Protein AF-A0A2V7PNI6-F1 (afdb_monomer)

Secondary structure (DSSP, 8-state):
-------PPPP---HHHHHHHHTT-HHHHHHHHHHHHHH-TT-HHHHHHHHHHHHTTT--HHHHHHHHHHHHHT---HHHHHHHHHHHHHHHHHTT-HHHHHHHHHHHHHHTTTSHHHHHHHHHHHHHHHH--

Foldseek 3Di:
DDPPPPVDPPDPCLVVLVVCVVVVVLVVSLVSLVVVCVVPVPPLVSLLVNLVSCVPPVVVLVVSLVSLVVSVVVVDDPVSVVSSLVSQLVSCVVVVVLVSNLVSLCVQLVVQPPDPRSVVSVVVNVVSVVVVD

Radius of gyration: 17.55 Å; Cα contacts (8 Å, |Δi|>4): 111; chains: 1; bounding box: 67×26×41 Å

Solvent-accessible surface area (backbone atoms only — not comparable to full-atom values): 7460 Å² total; per-residue (Å²): 137,85,83,80,75,76,83,66,76,75,73,87,71,58,58,68,37,52,50,26,46,77,69,67,38,50,70,60,19,49,53,51,43,51,53,50,38,70,77,36,76,82,48,56,68,57,49,50,51,49,21,50,46,24,46,51,90,67,57,39,47,70,63,15,52,51,43,43,52,53,50,58,71,65,73,54,57,73,70,52,51,52,53,41,48,52,52,49,34,53,50,21,57,79,68,68,38,58,73,57,23,48,52,46,24,51,52,42,18,62,76,36,58,96,38,73,66,12,53,48,30,45,50,52,45,52,54,53,56,64,75,77,106

Structure (mmCIF, N/CA/C/O backbone):
data_AF-A0A2V7PNI6-F1
#
_entry.id   AF-A0A2V7PNI6-F1
#
loop_
_atom_site.group_PDB
_atom_site.id
_atom_site.type_symbol
_atom_site.label_atom_id
_atom_site.label_alt_id
_atom_site.label_comp_id
_atom_site.label_asym_id
_atom_site.label_entity_id
_atom_site.label_seq_id
_atom_site.pdbx_PDB_ins_code
_atom_site.Cartn_x
_atom_site.Cartn_y
_atom_site.Cartn_z
_atom_site.occupancy
_atom_site.B_iso_or_equiv
_atom_site.auth_seq_id
_atom_site.auth_comp_id
_atom_site.auth_asym_id
_atom_site.auth_atom_id
_atom_site.pdbx_PDB_model_num
ATOM 1 N N . MET A 1 1 ? 46.160 4.082 1.466 1.00 39.16 1 MET A N 1
ATOM 2 C CA . MET A 1 1 ? 44.803 4.568 1.799 1.00 39.16 1 MET A CA 1
ATOM 3 C C . MET A 1 1 ? 43.808 3.585 1.208 1.00 39.16 1 MET A C 1
ATOM 5 O O . MET A 1 1 ? 43.929 3.270 0.033 1.00 39.16 1 MET A O 1
ATOM 9 N N . VAL A 1 2 ? 42.932 3.012 2.033 1.00 33.25 2 VAL A N 1
ATOM 10 C CA . VAL A 1 2 ? 42.020 1.920 1.656 1.00 33.25 2 VAL A CA 1
ATOM 11 C C . VAL A 1 2 ? 40.695 2.524 1.190 1.00 33.25 2 VAL A C 1
ATOM 13 O O . VAL A 1 2 ? 40.009 3.166 1.980 1.00 33.25 2 VAL A O 1
ATOM 16 N N . HIS A 1 3 ? 40.334 2.326 -0.079 1.00 39.03 3 HIS A N 1
ATOM 17 C CA . HIS A 1 3 ? 38.989 2.619 -0.571 1.00 39.03 3 HIS A CA 1
ATOM 18 C C . HIS A 1 3 ? 38.064 1.467 -0.174 1.00 39.03 3 HIS A C 1
ATOM 20 O O . HIS A 1 3 ? 38.007 0.440 -0.844 1.00 39.03 3 HIS A O 1
ATOM 26 N N . ALA A 1 4 ? 37.353 1.626 0.940 1.00 38.62 4 ALA A N 1
ATOM 27 C CA . ALA A 1 4 ? 36.196 0.798 1.245 1.00 38.62 4 ALA A CA 1
ATOM 28 C C . ALA A 1 4 ? 35.006 1.332 0.438 1.00 38.62 4 ALA A C 1
ATOM 30 O O . ALA A 1 4 ? 34.188 2.101 0.940 1.00 38.62 4 ALA A O 1
ATOM 31 N N . THR A 1 5 ? 34.926 0.961 -0.840 1.00 38.66 5 THR A N 1
ATOM 32 C CA . THR A 1 5 ? 33.690 1.117 -1.607 1.00 38.66 5 THR A CA 1
ATOM 33 C C . THR A 1 5 ? 32.710 0.105 -1.031 1.00 38.66 5 THR A C 1
ATOM 35 O O . THR A 1 5 ? 32.775 -1.084 -1.339 1.00 38.66 5 THR A O 1
ATOM 38 N N . GLY A 1 6 ? 31.867 0.564 -0.106 1.00 31.44 6 GLY A N 1
ATOM 39 C CA . GLY A 1 6 ? 30.752 -0.213 0.410 1.00 31.44 6 GLY A CA 1
ATOM 40 C C . GLY A 1 6 ? 29.883 -0.632 -0.765 1.00 31.44 6 GLY A C 1
ATOM 41 O O . GLY A 1 6 ? 29.126 0.175 -1.296 1.00 31.44 6 GLY A O 1
ATOM 42 N N . ASN A 1 7 ? 30.040 -1.883 -1.191 1.00 41.66 7 ASN A N 1
ATOM 43 C CA . ASN A 1 7 ? 29.249 -2.528 -2.228 1.00 41.66 7 ASN A CA 1
ATOM 44 C C . ASN A 1 7 ? 27.856 -2.842 -1.659 1.00 41.66 7 ASN A C 1
ATOM 46 O O . ASN A 1 7 ? 27.471 -3.998 -1.496 1.00 41.66 7 ASN A O 1
ATOM 50 N N . LEU A 1 8 ? 27.136 -1.793 -1.258 1.00 35.44 8 LEU A N 1
ATOM 51 C CA . LEU A 1 8 ? 25.698 -1.862 -1.089 1.00 35.44 8 LEU A CA 1
ATOM 52 C C . LEU A 1 8 ? 25.132 -1.919 -2.511 1.00 35.44 8 LEU A C 1
ATOM 54 O O . LEU A 1 8 ? 25.462 -1.035 -3.307 1.00 35.44 8 LEU A O 1
ATOM 58 N N . PRO A 1 9 ? 24.335 -2.942 -2.868 1.00 40.38 9 PRO A N 1
ATOM 59 C CA . PRO A 1 9 ? 23.650 -2.930 -4.150 1.00 40.38 9 PRO A CA 1
ATOM 60 C C . PRO A 1 9 ? 22.897 -1.598 -4.264 1.00 40.38 9 PRO A C 1
ATOM 62 O O . PRO A 1 9 ? 22.306 -1.169 -3.264 1.00 40.38 9 PRO A O 1
ATOM 65 N N . PRO A 1 10 ? 22.941 -0.913 -5.424 1.00 43.28 10 PRO A N 1
ATOM 66 C CA . PRO A 1 10 ? 22.148 0.291 -5.604 1.00 43.28 10 PRO A CA 1
ATOM 67 C C . PRO A 1 10 ? 20.711 -0.055 -5.219 1.00 43.28 10 PRO A C 1
ATOM 69 O O . PRO A 1 10 ? 20.175 -1.066 -5.685 1.00 43.28 10 PRO A O 1
ATOM 72 N N . ALA A 1 11 ? 20.116 0.740 -4.322 1.00 48.03 11 ALA A N 1
ATOM 73 C CA . ALA A 1 11 ? 18.682 0.657 -4.080 1.00 48.03 11 ALA A CA 1
ATOM 74 C C . ALA A 1 11 ? 18.010 0.664 -5.459 1.00 48.03 11 ALA A C 1
ATOM 76 O O . ALA A 1 11 ? 18.450 1.457 -6.297 1.00 48.03 11 ALA A O 1
ATOM 77 N N . PRO A 1 12 ? 17.063 -0.246 -5.747 1.00 55.34 12 PRO A N 1
ATOM 78 C CA . PRO A 1 12 ? 16.496 -0.363 -7.081 1.00 55.34 12 PRO A CA 1
ATOM 79 C C . PRO A 1 12 ? 15.952 1.003 -7.490 1.00 55.34 12 PRO A C 1
ATOM 81 O O . PRO A 1 12 ? 14.949 1.475 -6.966 1.00 55.34 12 PRO A O 1
ATOM 84 N N . SER A 1 13 ? 16.685 1.687 -8.364 1.00 63.44 13 SER A N 1
ATOM 85 C CA . SER A 1 13 ? 16.305 3.002 -8.834 1.00 63.44 13 SER A CA 1
ATOM 86 C C . SER A 1 13 ? 15.395 2.755 -10.021 1.00 63.44 13 SER A C 1
ATOM 88 O O . SER A 1 13 ? 15.864 2.388 -11.102 1.00 63.44 13 SER A O 1
ATOM 90 N N . TYR A 1 14 ? 14.090 2.925 -9.827 1.00 80.06 14 TYR A N 1
ATOM 91 C CA . TYR A 1 14 ? 13.084 2.835 -10.886 1.00 80.06 14 TYR A CA 1
ATOM 92 C C . TYR A 1 14 ? 13.143 4.072 -11.791 1.00 80.06 14 TYR A C 1
ATOM 94 O O . TYR A 1 14 ? 12.124 4.653 -12.142 1.00 80.06 14 TYR A O 1
ATOM 102 N N . SER A 1 15 ? 14.347 4.526 -12.149 1.00 84.31 15 SER A N 1
ATOM 103 C CA . SER A 1 15 ? 14.582 5.841 -12.744 1.00 84.31 15 SER A CA 1
ATOM 104 C C . SER A 1 15 ? 13.854 6.018 -14.072 1.00 84.31 15 SER A C 1
ATOM 106 O O . SER A 1 15 ? 13.427 7.126 -14.389 1.00 84.31 15 SER A O 1
ATOM 108 N N . LEU A 1 16 ? 13.672 4.938 -14.841 1.00 87.56 16 LEU A N 1
ATOM 109 C CA . LEU A 1 16 ? 12.843 4.964 -16.043 1.00 87.56 16 LEU A CA 1
ATOM 110 C C . LEU A 1 16 ? 11.373 5.195 -15.682 1.00 87.56 16 LEU A C 1
ATOM 112 O O . LEU A 1 16 ? 10.763 6.137 -16.184 1.00 87.56 16 LEU A O 1
ATOM 116 N N . GLN A 1 17 ? 10.816 4.364 -14.804 1.00 92.50 17 GLN A N 1
ATOM 117 C CA . GLN A 1 17 ? 9.418 4.435 -14.399 1.00 92.50 17 GLN A CA 1
ATOM 118 C C . GLN A 1 17 ? 9.098 5.775 -13.727 1.00 92.50 17 GLN A C 1
ATOM 120 O O . GLN A 1 17 ? 8.131 6.435 -14.094 1.00 92.50 17 GLN A O 1
ATOM 125 N N . GLU A 1 18 ? 9.941 6.227 -12.803 1.00 89.06 18 GLU A N 1
ATOM 126 C CA . GLU A 1 18 ? 9.846 7.529 -12.140 1.00 89.06 18 GLU A CA 1
ATOM 127 C C . GLU A 1 18 ? 9.930 8.681 -13.145 1.00 89.06 18 GLU A C 1
ATOM 129 O O . GLU A 1 18 ? 9.152 9.630 -13.059 1.00 89.06 18 GLU A O 1
ATOM 134 N N . SER A 1 19 ? 10.814 8.591 -14.147 1.00 93.19 19 SER A N 1
ATOM 135 C CA . SER A 1 19 ? 10.888 9.592 -15.217 1.00 93.19 19 SER A CA 1
ATOM 136 C C . SER A 1 19 ? 9.614 9.621 -16.063 1.00 93.19 19 SER A C 1
ATOM 138 O O . SER A 1 19 ? 9.140 10.702 -16.420 1.00 93.19 19 SER A O 1
ATOM 140 N N . LEU A 1 20 ? 9.028 8.459 -16.365 1.00 93.88 20 LEU A N 1
ATOM 141 C CA . LEU A 1 20 ? 7.753 8.363 -17.076 1.00 93.88 20 LEU A CA 1
ATOM 142 C C . LEU A 1 20 ? 6.617 8.988 -16.255 1.00 93.88 20 LEU A C 1
ATOM 144 O O . LEU A 1 20 ? 5.863 9.798 -16.798 1.00 93.88 20 LEU A O 1
ATOM 148 N N . VAL A 1 21 ? 6.551 8.708 -14.948 1.00 91.81 21 VAL A N 1
ATOM 149 C CA . VAL A 1 21 ? 5.585 9.333 -14.027 1.00 91.81 21 VAL A CA 1
ATOM 150 C C . VAL A 1 21 ? 5.759 10.851 -13.994 1.00 91.81 21 VAL A C 1
ATOM 152 O O . VAL A 1 21 ? 4.789 11.578 -14.195 1.00 91.81 21 VAL A O 1
ATOM 155 N N . ALA A 1 22 ? 6.989 11.343 -13.823 1.00 91.62 22 ALA A N 1
ATOM 156 C CA . ALA A 1 22 ? 7.282 12.776 -13.772 1.00 91.62 22 ALA A CA 1
ATOM 157 C C . ALA A 1 22 ? 6.922 13.513 -15.076 1.00 91.62 22 ALA A C 1
ATOM 159 O O . ALA A 1 22 ? 6.609 14.701 -15.053 1.00 91.62 22 ALA A O 1
ATOM 160 N N . ARG A 1 23 ? 6.936 12.812 -16.216 1.00 94.75 23 ARG A N 1
ATOM 161 C CA . ARG A 1 23 ? 6.527 13.338 -17.530 1.00 94.75 23 ARG A CA 1
ATOM 162 C C . ARG A 1 23 ? 5.030 1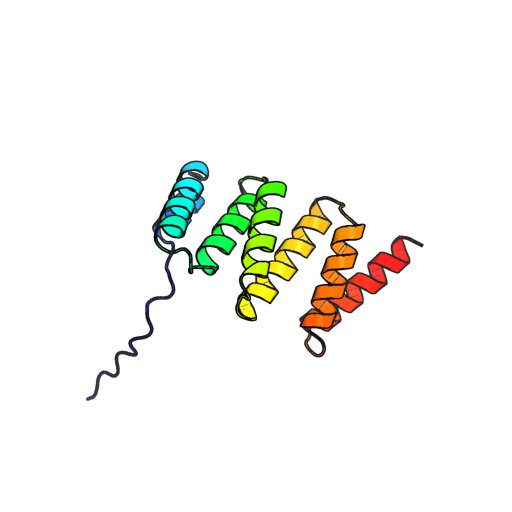3.170 -17.818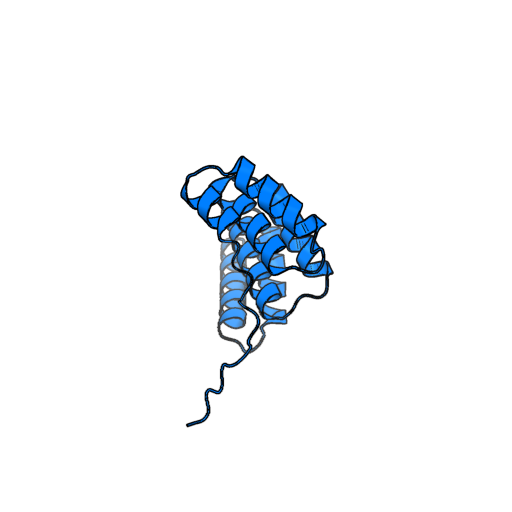 1.00 94.75 23 ARG A C 1
ATOM 164 O O . ARG A 1 23 ? 4.602 13.466 -18.929 1.00 94.75 23 ARG A O 1
ATOM 171 N N . GLY A 1 24 ? 4.245 12.655 -16.870 1.00 93.75 24 GLY A N 1
ATOM 172 C CA . GLY A 1 24 ? 2.816 12.379 -17.052 1.00 93.75 24 GLY A CA 1
ATOM 173 C C . GLY A 1 24 ? 2.516 11.194 -17.977 1.00 93.75 24 GLY A C 1
ATOM 174 O O . GLY A 1 24 ? 1.363 10.975 -18.343 1.00 93.75 24 GLY A O 1
ATOM 175 N N . ARG A 1 25 ? 3.524 10.395 -18.348 1.00 96.88 25 ARG A N 1
ATOM 176 C CA . ARG A 1 25 ? 3.390 9.212 -19.215 1.00 96.88 25 ARG A CA 1
ATOM 177 C C . ARG A 1 25 ? 2.972 8.002 -18.378 1.00 96.88 25 ARG A C 1
ATOM 179 O O . ARG A 1 25 ? 3.693 7.013 -18.279 1.00 96.88 25 ARG A O 1
ATOM 186 N N . LEU A 1 26 ? 1.817 8.115 -17.718 1.00 94.75 26 LEU A N 1
ATOM 187 C CA . LEU A 1 26 ? 1.388 7.179 -16.674 1.00 94.75 26 LEU A CA 1
ATOM 188 C C . LEU A 1 26 ? 1.140 5.760 -17.209 1.00 94.75 26 LEU A C 1
ATOM 190 O O . LEU A 1 26 ? 1.513 4.799 -16.545 1.00 94.75 26 LEU A O 1
ATOM 194 N N . ALA A 1 27 ? 0.569 5.621 -18.411 1.00 95.38 27 ALA A N 1
ATOM 195 C CA . ALA A 1 27 ? 0.349 4.312 -19.036 1.00 95.38 27 ALA A CA 1
ATOM 196 C C . ALA A 1 27 ? 1.674 3.572 -19.285 1.00 95.38 27 ALA A C 1
ATOM 198 O O . ALA A 1 27 ? 1.833 2.418 -18.901 1.00 95.38 27 ALA A O 1
ATOM 199 N N . GLU A 1 28 ? 2.668 4.274 -19.825 1.00 95.81 28 GLU A N 1
ATOM 200 C CA . GLU A 1 28 ? 3.994 3.706 -20.076 1.00 95.81 28 GLU A CA 1
ATOM 201 C C . GLU A 1 28 ? 4.740 3.396 -18.778 1.00 95.81 28 GLU A C 1
ATOM 203 O O . GLU A 1 28 ? 5.473 2.414 -18.700 1.00 95.81 28 GLU A O 1
ATOM 208 N N . ALA A 1 29 ? 4.543 4.206 -17.733 1.00 96.19 29 ALA A N 1
ATOM 209 C CA . ALA A 1 29 ? 5.078 3.900 -16.413 1.00 96.19 29 ALA A CA 1
ATOM 210 C C . ALA A 1 29 ? 4.496 2.587 -15.867 1.00 96.19 29 ALA A C 1
ATOM 212 O O . ALA A 1 29 ? 5.245 1.770 -15.337 1.00 96.19 29 ALA A O 1
ATOM 213 N N . VAL A 1 30 ? 3.187 2.356 -16.031 1.00 96.38 30 VAL A N 1
ATOM 214 C CA . VAL A 1 30 ? 2.533 1.097 -15.638 1.00 96.38 30 VAL A CA 1
ATOM 215 C C . VAL A 1 30 ? 3.108 -0.085 -16.409 1.00 96.38 30 VAL A C 1
ATOM 217 O O . VAL A 1 30 ? 3.518 -1.058 -15.779 1.00 96.38 30 VAL A O 1
ATOM 220 N N . GLU A 1 31 ? 3.192 0.002 -17.737 1.00 96.44 31 GLU A N 1
ATOM 221 C CA . GLU A 1 31 ? 3.773 -1.059 -18.572 1.00 96.44 31 GLU A CA 1
ATOM 222 C C . GLU A 1 31 ? 5.221 -1.358 -18.164 1.00 96.44 31 GLU A C 1
ATOM 224 O O . GLU A 1 31 ? 5.612 -2.514 -18.000 1.00 96.44 31 GLU A O 1
ATOM 229 N N . SER A 1 32 ? 6.007 -0.310 -17.910 1.00 95.62 32 SER A N 1
ATOM 230 C CA . SER A 1 32 ?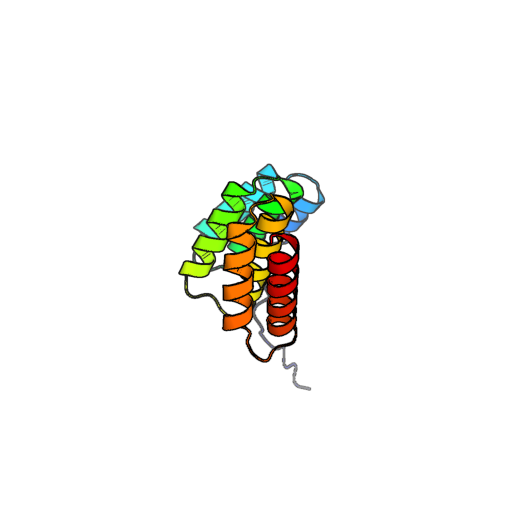 7.399 -0.426 -17.481 1.00 95.62 32 SER A CA 1
ATOM 231 C C . SER A 1 32 ? 7.542 -1.056 -16.087 1.00 95.62 32 SER A C 1
ATOM 233 O O . SER A 1 32 ? 8.449 -1.863 -15.863 1.00 95.62 32 SER A O 1
ATOM 235 N N . TYR A 1 33 ? 6.643 -0.752 -15.145 1.00 95.69 33 TYR A N 1
ATOM 236 C CA . TYR A 1 33 ? 6.590 -1.444 -13.853 1.00 95.69 33 TYR A CA 1
ATOM 237 C C . TYR A 1 33 ? 6.174 -2.909 -14.005 1.00 95.69 33 TYR A C 1
ATOM 239 O O . TYR A 1 33 ? 6.787 -3.778 -13.390 1.00 95.69 33 TYR A O 1
ATOM 247 N N . GLN A 1 34 ? 5.163 -3.205 -14.824 1.00 95.81 34 GLN A N 1
ATOM 248 C CA . GLN A 1 34 ? 4.686 -4.571 -15.054 1.00 95.81 34 GLN A CA 1
ATOM 249 C C . GLN A 1 34 ? 5.767 -5.453 -15.689 1.00 95.81 34 GLN A C 1
ATOM 251 O O . GLN A 1 34 ? 5.980 -6.573 -15.225 1.00 95.81 34 GLN A O 1
ATOM 256 N N . ALA A 1 35 ? 6.489 -4.936 -16.687 1.00 95.69 35 ALA A N 1
ATOM 257 C CA . ALA A 1 35 ? 7.616 -5.629 -17.305 1.00 95.69 35 ALA A CA 1
ATOM 258 C C . ALA A 1 35 ? 8.719 -5.936 -16.277 1.00 95.69 35 ALA A C 1
ATOM 260 O O . ALA A 1 35 ? 9.138 -7.084 -16.142 1.00 95.69 35 ALA A O 1
ATOM 261 N N . HIS A 1 36 ? 9.114 -4.947 -15.467 1.00 94.06 36 HIS A N 1
ATOM 262 C CA . HIS A 1 36 ? 10.104 -5.148 -14.400 1.00 94.06 36 HIS A CA 1
ATOM 263 C C . HIS A 1 36 ? 9.643 -6.182 -13.364 1.00 94.06 36 HIS A C 1
ATOM 265 O O . HIS A 1 36 ? 10.423 -7.025 -12.930 1.00 94.06 36 HIS A O 1
ATOM 271 N N . ILE A 1 37 ? 8.368 -6.148 -12.974 1.00 94.38 37 ILE A N 1
ATOM 272 C CA . ILE A 1 37 ? 7.772 -7.101 -12.029 1.00 94.38 37 ILE A CA 1
ATOM 273 C C . ILE A 1 37 ? 7.756 -8.527 -12.597 1.00 94.38 37 ILE A C 1
ATOM 275 O O . ILE A 1 37 ? 7.957 -9.480 -11.838 1.00 94.38 37 ILE A O 1
ATOM 279 N N . ALA A 1 38 ? 7.532 -8.678 -13.905 1.00 94.50 38 ALA A N 1
ATOM 280 C CA . ALA A 1 38 ? 7.597 -9.966 -14.589 1.00 94.50 38 ALA A CA 1
ATOM 281 C C . ALA A 1 38 ? 9.030 -10.524 -14.607 1.00 94.50 38 ALA A C 1
ATOM 283 O O . ALA A 1 38 ? 9.225 -11.712 -14.359 1.00 94.50 38 ALA A O 1
ATOM 284 N N . GLU A 1 39 ? 10.033 -9.669 -14.825 1.00 94.69 39 GLU A N 1
ATOM 285 C CA . GLU A 1 39 ? 11.451 -10.049 -14.768 1.00 94.69 39 GLU A CA 1
ATOM 286 C C . GLU A 1 39 ? 11.932 -10.335 -13.338 1.00 94.69 39 GLU A C 1
ATOM 288 O O . GLU A 1 39 ? 12.753 -11.227 -13.114 1.00 94.69 39 GLU A O 1
ATOM 293 N N . LYS A 1 40 ? 11.420 -9.589 -12.351 1.00 92.25 40 LYS A N 1
ATOM 294 C CA . LYS A 1 40 ? 11.800 -9.692 -10.935 1.00 92.25 40 LYS A CA 1
ATOM 295 C C . LYS A 1 40 ? 10.571 -9.873 -10.038 1.00 92.25 40 LYS A C 1
ATOM 297 O O . LYS A 1 40 ? 10.177 -8.956 -9.307 1.00 92.25 40 LYS A O 1
ATOM 302 N N . PRO A 1 41 ? 9.992 -11.088 -9.979 1.00 91.00 41 PRO A N 1
ATOM 303 C CA . PRO A 1 41 ? 8.803 -11.337 -9.170 1.00 91.00 41 PRO A CA 1
ATOM 304 C C . PRO A 1 41 ? 9.004 -11.181 -7.654 1.00 91.00 41 PRO A C 1
ATOM 306 O O . PRO A 1 41 ? 8.031 -11.053 -6.924 1.00 91.00 41 PRO A O 1
ATOM 309 N N . GLY A 1 42 ? 10.248 -11.177 -7.171 1.00 91.19 42 GLY A N 1
ATOM 310 C CA . GLY A 1 42 ? 10.569 -10.926 -5.762 1.00 91.19 42 GLY A CA 1
ATOM 311 C C . GLY A 1 42 ? 10.713 -9.446 -5.395 1.00 91.19 42 GLY A C 1
ATOM 312 O O . GLY A 1 42 ? 10.863 -9.134 -4.216 1.00 91.19 42 GLY A O 1
ATOM 313 N N . ASP A 1 43 ? 10.687 -8.531 -6.370 1.00 92.31 43 ASP A N 1
ATOM 314 C CA . ASP A 1 43 ? 10.792 -7.098 -6.104 1.00 92.31 43 ASP A CA 1
ATOM 315 C C . ASP A 1 43 ? 9.441 -6.555 -5.612 1.00 92.31 43 ASP A C 1
ATOM 317 O O . ASP A 1 43 ? 8.517 -6.275 -6.386 1.00 92.31 43 ASP A O 1
ATOM 321 N N . LEU A 1 44 ? 9.304 -6.492 -4.288 1.00 94.38 44 LEU A N 1
ATOM 322 C CA . LEU A 1 44 ? 8.108 -5.980 -3.624 1.00 94.38 44 LEU A CA 1
ATOM 323 C C . LEU A 1 44 ? 8.057 -4.451 -3.644 1.00 94.38 44 LEU A C 1
ATOM 325 O O . LEU A 1 44 ? 6.964 -3.894 -3.700 1.00 94.38 44 LEU A O 1
ATOM 329 N N . ASP A 1 45 ? 9.211 -3.782 -3.649 1.00 93.44 45 ASP A N 1
ATOM 330 C CA . ASP A 1 45 ? 9.292 -2.324 -3.723 1.00 93.44 45 ASP A CA 1
ATOM 331 C C . ASP A 1 45 ? 8.708 -1.841 -5.074 1.00 93.44 45 ASP A C 1
ATOM 333 O O . ASP A 1 45 ? 7.884 -0.924 -5.097 1.00 93.44 45 ASP A O 1
ATOM 337 N N . ALA A 1 46 ? 8.977 -2.555 -6.176 1.00 93.31 46 ALA A N 1
ATOM 338 C CA . ALA A 1 46 ? 8.391 -2.271 -7.494 1.00 93.31 46 ALA A CA 1
ATOM 339 C C . ALA A 1 46 ? 6.863 -2.452 -7.522 1.00 93.31 46 ALA A C 1
ATOM 341 O O . ALA A 1 46 ? 6.138 -1.656 -8.122 1.00 93.31 46 ALA A O 1
ATOM 342 N N . ARG A 1 47 ? 6.354 -3.493 -6.850 1.00 95.50 47 ARG A N 1
ATOM 343 C CA . ARG A 1 47 ? 4.906 -3.741 -6.735 1.00 95.50 47 ARG A CA 1
ATOM 344 C C . ARG A 1 47 ? 4.208 -2.647 -5.937 1.00 95.50 47 ARG A C 1
ATOM 346 O O . ARG A 1 47 ? 3.127 -2.210 -6.325 1.00 95.50 47 ARG A O 1
ATOM 353 N N . LEU A 1 48 ? 4.825 -2.191 -4.847 1.00 96.06 48 LEU A N 1
ATOM 354 C CA . LEU A 1 48 ? 4.296 -1.096 -4.034 1.00 96.06 48 LEU A CA 1
ATOM 355 C C . LEU A 1 48 ? 4.326 0.238 -4.784 1.00 96.06 48 LEU A C 1
ATOM 357 O O . LEU A 1 48 ? 3.370 1.005 -4.678 1.00 96.06 48 LEU A O 1
ATOM 361 N N . ALA A 1 49 ? 5.371 0.495 -5.574 1.00 94.81 49 ALA A N 1
ATOM 362 C CA . ALA A 1 49 ? 5.450 1.677 -6.427 1.00 94.81 49 ALA A CA 1
ATOM 363 C C . ALA A 1 49 ? 4.340 1.688 -7.495 1.00 94.81 49 ALA A C 1
ATOM 365 O O . ALA A 1 49 ? 3.667 2.705 -7.675 1.00 94.81 49 ALA A O 1
ATOM 366 N N . LEU A 1 50 ? 4.072 0.545 -8.140 1.00 96.81 50 LEU A N 1
ATOM 367 C CA . LEU A 1 50 ? 2.947 0.404 -9.069 1.00 96.81 50 LEU A CA 1
ATOM 368 C C . LEU A 1 50 ? 1.592 0.608 -8.369 1.00 96.81 50 LEU A C 1
ATOM 370 O O . LEU A 1 50 ? 0.734 1.321 -8.887 1.00 96.81 50 LEU A O 1
ATOM 374 N N . ALA A 1 51 ? 1.398 0.029 -7.181 1.00 97.25 51 ALA A N 1
ATOM 375 C CA . ALA A 1 51 ? 0.174 0.220 -6.402 1.00 97.25 51 ALA A CA 1
ATOM 376 C C . ALA A 1 51 ? -0.052 1.699 -6.036 1.00 97.25 51 ALA A C 1
ATOM 378 O O . ALA A 1 51 ? -1.168 2.201 -6.168 1.00 97.25 51 ALA A O 1
ATOM 379 N N . ALA A 1 52 ? 1.007 2.424 -5.663 1.00 95.44 52 ALA A N 1
ATOM 380 C CA . ALA A 1 52 ? 0.933 3.855 -5.371 1.00 95.44 52 ALA A CA 1
ATOM 381 C C . ALA A 1 52 ? 0.593 4.691 -6.617 1.00 95.44 52 ALA A C 1
ATOM 383 O O . ALA A 1 52 ? -0.218 5.617 -6.541 1.00 95.44 52 ALA A O 1
ATOM 384 N N . LEU A 1 53 ? 1.159 4.340 -7.778 1.00 95.44 53 LEU A N 1
ATOM 385 C CA . LEU A 1 53 ? 0.829 4.967 -9.060 1.00 95.44 53 LEU A CA 1
ATOM 386 C C . LEU A 1 53 ? -0.655 4.779 -9.428 1.00 95.44 53 LEU A C 1
ATOM 388 O O . LEU A 1 53 ? -1.298 5.714 -9.912 1.00 95.44 53 LEU A O 1
ATOM 392 N N . LEU A 1 54 ? -1.203 3.590 -9.163 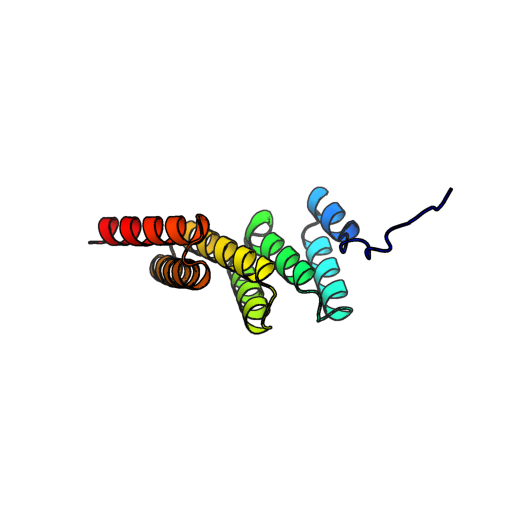1.00 96.56 54 LEU A N 1
ATOM 393 C CA . LEU A 1 54 ? -2.616 3.277 -9.382 1.00 96.56 54 LEU A CA 1
ATOM 394 C C . LEU A 1 54 ? -3.528 4.035 -8.410 1.00 96.56 54 LEU A C 1
ATOM 396 O O . LEU A 1 54 ? -4.513 4.624 -8.843 1.00 96.56 54 LEU A O 1
ATOM 400 N N . ALA A 1 55 ? -3.180 4.082 -7.120 1.00 94.19 55 ALA A N 1
ATOM 401 C CA . ALA A 1 55 ? -3.978 4.763 -6.099 1.00 94.19 55 ALA A CA 1
ATOM 402 C C . ALA A 1 55 ? -4.025 6.287 -6.292 1.00 94.19 55 ALA A C 1
ATOM 404 O O . ALA A 1 55 ? -5.061 6.906 -6.041 1.00 94.19 55 ALA A O 1
ATOM 405 N N . GLY A 1 56 ? -2.902 6.883 -6.702 1.00 91.88 56 GLY A N 1
ATOM 406 C CA . GLY A 1 56 ? -2.747 8.325 -6.852 1.00 91.88 56 GLY A CA 1
ATOM 407 C C . GLY A 1 56 ? -3.057 8.803 -8.275 1.00 91.88 56 GLY A C 1
ATOM 408 O O . GLY A 1 56 ? -4.231 8.994 -8.591 1.00 91.88 56 GLY A O 1
ATOM 409 N N . PRO A 1 57 ? -2.042 9.024 -9.136 1.00 89.88 57 PRO A N 1
ATOM 410 C CA . PRO A 1 57 ? -2.220 9.668 -10.442 1.00 89.88 57 PRO A CA 1
ATOM 411 C C . PRO A 1 57 ? -3.262 9.031 -11.370 1.00 89.88 57 PRO A C 1
ATOM 413 O O . PRO A 1 57 ? -3.916 9.749 -12.120 1.00 89.88 57 PRO A O 1
ATOM 416 N N . LEU A 1 58 ? -3.416 7.704 -11.340 1.00 91.44 58 LEU A N 1
ATOM 417 C CA . LEU A 1 58 ? -4.386 6.999 -12.188 1.00 91.44 58 LEU A CA 1
ATOM 418 C C . LEU A 1 58 ? -5.774 6.870 -11.549 1.00 91.44 58 LEU A C 1
ATOM 420 O O . LEU A 1 58 ? -6.751 6.638 -12.256 1.00 91.44 58 LEU A O 1
ATOM 424 N N . GLY A 1 59 ? -5.877 7.012 -10.226 1.00 93.31 59 GLY A N 1
ATOM 425 C CA . GLY A 1 59 ? -7.135 6.910 -9.484 1.00 93.31 59 GLY A CA 1
ATOM 426 C C . GLY A 1 59 ? -7.787 5.520 -9.464 1.00 93.31 59 GLY A C 1
ATOM 427 O O . GLY A 1 59 ? -8.902 5.395 -8.946 1.00 93.31 59 GLY A O 1
ATOM 428 N N . ASP A 1 60 ? -7.118 4.478 -9.968 1.00 96.12 60 ASP A N 1
ATOM 429 C CA . ASP A 1 60 ? -7.577 3.086 -9.940 1.00 96.12 60 ASP A CA 1
ATOM 430 C C . ASP A 1 60 ? -7.337 2.458 -8.557 1.00 96.12 60 ASP A C 1
ATOM 432 O O . ASP A 1 60 ? -6.435 1.648 -8.316 1.00 96.12 60 ASP A O 1
ATOM 436 N N . ARG A 1 61 ? -8.184 2.872 -7.614 1.00 94.19 61 ARG A N 1
ATOM 437 C CA . ARG A 1 61 ? -8.147 2.428 -6.216 1.00 94.19 61 ARG A CA 1
ATOM 438 C C . ARG A 1 61 ? -8.365 0.920 -6.080 1.00 94.19 61 ARG A C 1
ATOM 440 O O . ARG A 1 61 ? -7.758 0.304 -5.213 1.00 94.19 61 ARG A O 1
ATOM 447 N N . ALA A 1 62 ? -9.191 0.316 -6.934 1.00 96.62 62 ALA A N 1
ATOM 448 C CA . ALA A 1 62 ? -9.468 -1.116 -6.869 1.00 96.62 62 ALA A CA 1
ATOM 449 C C . ALA A 1 62 ? -8.234 -1.943 -7.263 1.00 96.62 62 ALA A C 1
ATOM 451 O O . ALA A 1 62 ? -7.882 -2.907 -6.576 1.00 96.62 62 ALA A O 1
ATOM 452 N N . ALA A 1 63 ? -7.535 -1.551 -8.335 1.00 96.88 63 ALA A N 1
ATOM 453 C CA . ALA A 1 63 ? -6.293 -2.210 -8.719 1.00 96.88 63 ALA A CA 1
ATOM 454 C C . ALA A 1 63 ? -5.182 -1.995 -7.682 1.00 96.88 63 ALA A C 1
ATOM 456 O O . ALA A 1 63 ? -4.455 -2.943 -7.378 1.00 96.88 63 ALA A O 1
ATOM 457 N N . ALA A 1 64 ? -5.084 -0.793 -7.107 1.00 97.69 64 ALA A N 1
ATOM 458 C CA . ALA A 1 64 ? -4.124 -0.499 -6.050 1.00 97.69 64 ALA A CA 1
ATOM 459 C C . ALA A 1 64 ? -4.354 -1.350 -4.792 1.00 97.69 64 ALA A C 1
ATOM 461 O O . ALA A 1 64 ? -3.416 -1.979 -4.304 1.00 97.69 64 ALA A O 1
ATOM 462 N N . GLU A 1 65 ? -5.597 -1.421 -4.298 1.00 98.12 65 GLU A N 1
ATOM 463 C CA . GLU A 1 65 ? -5.968 -2.244 -3.139 1.00 98.12 65 GLU A CA 1
ATOM 464 C C . GLU A 1 65 ? -5.542 -3.698 -3.356 1.00 98.12 65 GLU A C 1
ATOM 466 O O . GLU A 1 65 ? -4.837 -4.269 -2.524 1.00 98.12 65 GLU A O 1
ATOM 471 N N . ARG A 1 66 ? -5.891 -4.279 -4.510 1.00 98.06 66 ARG A N 1
ATOM 472 C CA . ARG A 1 66 ? -5.503 -5.649 -4.861 1.00 98.06 66 ARG A CA 1
ATOM 473 C C . ARG A 1 66 ? -3.986 -5.853 -4.794 1.00 98.06 66 ARG A C 1
ATOM 475 O O . ARG A 1 66 ? -3.549 -6.806 -4.157 1.00 98.06 66 ARG A O 1
ATOM 482 N N . LEU A 1 67 ? -3.186 -4.959 -5.378 1.00 97.06 67 LEU A N 1
ATOM 483 C CA . LEU A 1 67 ? -1.724 -5.087 -5.342 1.00 97.06 67 LEU A CA 1
ATOM 484 C C . LEU A 1 67 ? -1.158 -4.971 -3.923 1.00 97.06 67 LEU A C 1
ATOM 486 O O . LEU A 1 67 ? -0.281 -5.748 -3.549 1.00 97.06 67 LEU A O 1
ATOM 490 N N . TYR A 1 68 ? -1.664 -4.050 -3.101 1.00 97.81 68 TYR A N 1
ATOM 491 C CA . TYR A 1 68 ? -1.245 -3.948 -1.700 1.00 97.81 68 TYR A CA 1
ATOM 492 C C . TYR A 1 68 ? -1.537 -5.234 -0.916 1.00 97.81 68 TYR A C 1
ATOM 494 O O . TYR A 1 68 ? -0.704 -5.691 -0.128 1.00 97.81 68 TYR A O 1
ATOM 502 N N . LEU A 1 69 ? -2.701 -5.844 -1.151 1.00 97.31 69 LEU A N 1
ATOM 503 C CA . LEU A 1 69 ? -3.090 -7.112 -0.537 1.00 97.31 69 LEU A CA 1
ATOM 5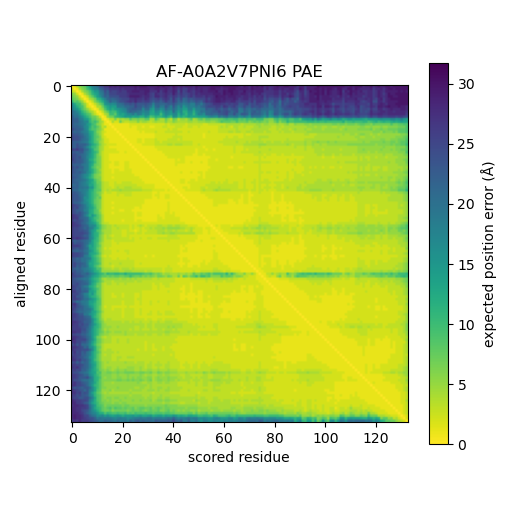04 C C . LEU A 1 69 ? -2.233 -8.285 -1.027 1.00 97.31 69 LEU A C 1
ATOM 506 O O . LEU A 1 69 ? -1.832 -9.116 -0.211 1.00 97.31 69 LEU A O 1
ATOM 510 N N . GLU A 1 70 ? -1.913 -8.330 -2.320 1.00 96.06 70 GLU A N 1
ATOM 511 C CA . GLU A 1 70 ? -1.003 -9.323 -2.897 1.00 96.06 70 GLU A CA 1
ATOM 512 C C . GLU A 1 70 ? 0.387 -9.227 -2.265 1.00 96.06 70 GLU A C 1
ATOM 514 O O . GLU A 1 70 ? 0.901 -10.230 -1.777 1.00 96.06 70 GLU A O 1
ATOM 519 N N . VAL A 1 71 ? 0.976 -8.026 -2.175 1.00 96.06 71 VAL A N 1
ATOM 520 C CA . VAL A 1 71 ? 2.291 -7.845 -1.532 1.00 96.06 71 VAL A CA 1
ATOM 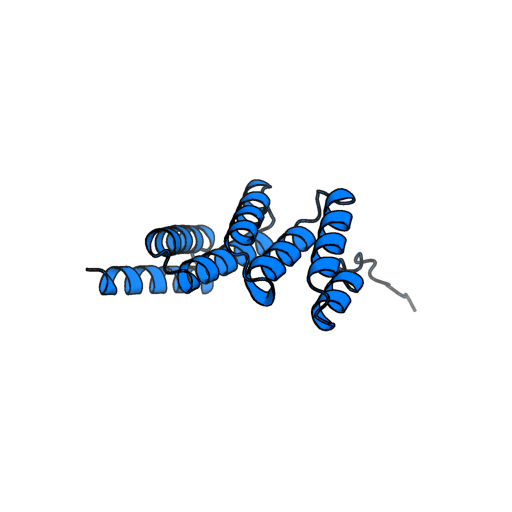521 C C . VAL A 1 71 ? 2.247 -8.264 -0.062 1.00 96.06 71 VAL A C 1
ATOM 523 O O . VAL A 1 71 ? 3.179 -8.905 0.423 1.00 96.06 71 VAL A O 1
ATOM 526 N N . ARG A 1 72 ? 1.156 -7.965 0.653 1.00 95.69 72 ARG A N 1
ATOM 527 C CA . ARG A 1 72 ? 0.972 -8.392 2.047 1.00 95.69 72 ARG A CA 1
ATOM 528 C C . ARG A 1 72 ? 0.947 -9.914 2.205 1.00 95.69 72 ARG A C 1
ATOM 530 O O . ARG A 1 72 ? 1.437 -10.416 3.212 1.00 95.69 72 ARG A O 1
ATOM 537 N N . ALA A 1 73 ? 0.405 -10.640 1.228 1.00 95.50 73 ALA A N 1
ATOM 538 C CA . ALA A 1 73 ? 0.362 -12.102 1.239 1.00 95.50 73 ALA A CA 1
ATOM 539 C C . ALA A 1 73 ? 1.738 -12.756 1.000 1.00 95.50 73 ALA A C 1
ATOM 541 O O . ALA A 1 73 ? 1.917 -13.929 1.315 1.00 95.50 73 ALA A O 1
ATOM 542 N N . LEU A 1 74 ? 2.725 -12.004 0.498 1.00 93.00 74 LEU A N 1
ATOM 543 C CA . LEU A 1 74 ? 4.080 -12.489 0.209 1.00 93.00 74 LEU A CA 1
ATOM 544 C C . LEU A 1 74 ? 5.041 -12.395 1.411 1.00 93.00 74 LEU A C 1
ATOM 546 O O . LEU A 1 74 ? 6.255 -12.400 1.223 1.00 93.00 74 LE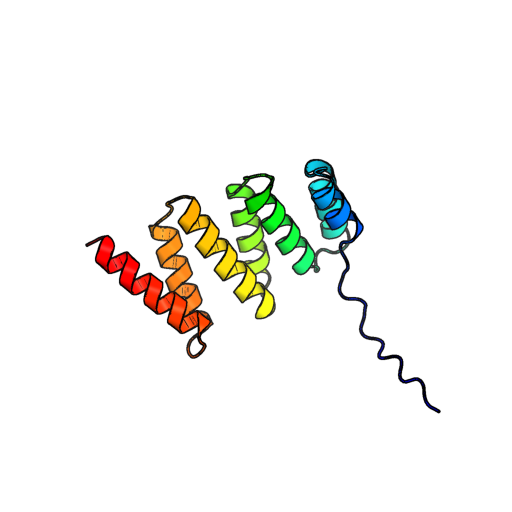U A O 1
ATOM 550 N N . SER A 1 75 ? 4.518 -12.309 2.640 1.00 86.25 75 SER A N 1
ATOM 551 C CA . SER A 1 75 ? 5.300 -12.184 3.886 1.00 86.25 75 SER A CA 1
ATOM 552 C C . SER A 1 75 ? 6.366 -11.078 3.821 1.00 86.25 75 SER A C 1
ATOM 554 O O . SER A 1 75 ? 7.568 -11.346 3.927 1.00 86.25 75 SER A O 1
ATOM 556 N N . PRO A 1 76 ? 5.958 -9.822 3.591 1.00 91.00 76 PRO A N 1
ATOM 557 C CA . PRO A 1 76 ? 6.895 -8.772 3.249 1.00 91.00 76 PRO A CA 1
ATOM 558 C C . PRO A 1 76 ? 7.648 -8.261 4.490 1.00 91.00 76 PRO A C 1
ATOM 560 O O . PRO A 1 76 ? 7.193 -8.374 5.624 1.00 91.00 76 PRO A O 1
ATOM 563 N N . ALA A 1 77 ? 8.819 -7.652 4.287 1.00 92.88 77 ALA A N 1
ATOM 564 C CA . ALA A 1 77 ? 9.574 -7.035 5.382 1.00 92.88 77 ALA A CA 1
ATOM 565 C C . ALA A 1 77 ? 8.755 -5.954 6.134 1.00 92.88 77 ALA A C 1
ATOM 567 O O . ALA A 1 77 ? 7.925 -5.282 5.516 1.00 92.88 77 ALA A O 1
ATOM 568 N N . PRO A 1 78 ? 9.056 -5.659 7.417 1.00 92.00 78 PRO A N 1
ATOM 569 C CA . PRO A 1 78 ? 8.286 -4.698 8.221 1.00 92.00 78 PRO A CA 1
ATOM 570 C C . PRO A 1 78 ? 8.137 -3.299 7.603 1.00 92.00 78 PRO A C 1
ATOM 572 O O . PRO A 1 78 ? 7.150 -2.611 7.851 1.00 92.00 78 PRO A O 1
ATOM 575 N N . ARG A 1 79 ? 9.106 -2.858 6.784 1.00 92.31 79 ARG A N 1
ATOM 576 C CA . ARG A 1 79 ? 9.014 -1.583 6.050 1.00 92.31 79 ARG A CA 1
ATOM 577 C C . ARG A 1 79 ? 7.856 -1.572 5.047 1.00 92.31 79 ARG A C 1
ATOM 579 O O . ARG A 1 79 ? 7.147 -0.578 4.952 1.00 92.31 79 ARG A O 1
ATOM 586 N N . HIS A 1 80 ? 7.653 -2.683 4.345 1.00 94.25 80 HIS A N 1
ATOM 587 C CA . HIS A 1 80 ? 6.589 -2.838 3.364 1.00 94.25 80 HIS A CA 1
ATOM 588 C C . HIS A 1 80 ? 5.244 -2.968 4.066 1.00 94.25 80 HIS A C 1
ATOM 590 O O . HIS A 1 80 ? 4.281 -2.358 3.633 1.00 94.25 80 HIS A O 1
ATOM 596 N N . GLU A 1 81 ? 5.177 -3.707 5.178 1.00 94.75 81 GLU A N 1
ATOM 597 C CA . GLU A 1 81 ? 3.946 -3.813 5.967 1.00 94.75 81 GLU A CA 1
ATOM 598 C C . GLU A 1 81 ? 3.466 -2.441 6.452 1.00 94.75 81 GLU A C 1
ATOM 600 O O . GLU A 1 81 ? 2.275 -2.149 6.365 1.00 94.75 81 GLU A O 1
ATOM 605 N N . ARG A 1 82 ? 4.389 -1.573 6.899 1.00 95.00 82 ARG A N 1
ATOM 606 C CA . ARG A 1 82 ? 4.063 -0.178 7.237 1.00 95.00 82 ARG A CA 1
ATOM 607 C C . ARG A 1 82 ? 3.527 0.585 6.030 1.00 95.00 82 ARG A C 1
ATOM 609 O O . ARG A 1 82 ? 2.492 1.233 6.140 1.00 95.00 82 ARG A O 1
ATOM 616 N N . ALA A 1 83 ? 4.217 0.501 4.891 1.00 95.06 83 ALA A N 1
ATOM 617 C CA . ALA A 1 83 ? 3.810 1.190 3.668 1.00 95.06 83 ALA A CA 1
ATOM 618 C C . ALA A 1 83 ? 2.420 0.739 3.185 1.00 95.06 83 ALA A C 1
ATOM 620 O O . ALA A 1 83 ? 1.578 1.577 2.878 1.00 95.06 83 ALA A O 1
ATOM 621 N N . ILE A 1 84 ? 2.162 -0.571 3.186 1.00 97.62 84 ILE A N 1
ATOM 622 C CA . ILE A 1 84 ? 0.874 -1.175 2.823 1.00 97.62 84 ILE A CA 1
ATOM 623 C C . ILE A 1 84 ? -0.229 -0.700 3.763 1.00 97.62 84 ILE A C 1
ATOM 625 O O . ILE A 1 84 ? -1.284 -0.279 3.302 1.00 97.62 84 ILE A O 1
ATOM 629 N N . GLY A 1 85 ? 0.009 -0.768 5.074 1.00 96.94 85 GLY A N 1
ATOM 630 C CA . GLY A 1 85 ? -0.983 -0.392 6.071 1.00 96.94 85 GLY A CA 1
ATOM 631 C C . GLY A 1 85 ? -1.401 1.072 5.956 1.00 96.94 85 GLY A C 1
ATOM 632 O O . GLY A 1 85 ? -2.592 1.357 5.878 1.00 96.94 85 GLY A O 1
ATOM 633 N N . ASN A 1 86 ? -0.431 1.986 5.850 1.00 96.56 86 ASN A N 1
ATOM 634 C CA . ASN A 1 86 ? -0.712 3.407 5.634 1.00 96.56 86 ASN A CA 1
ATOM 635 C C . ASN A 1 86 ? -1.486 3.634 4.328 1.00 96.56 86 ASN A C 1
ATOM 637 O O . ASN A 1 86 ? -2.521 4.292 4.338 1.00 96.56 86 ASN A O 1
ATOM 641 N N . ALA A 1 87 ? -1.035 3.032 3.223 1.00 96.88 87 ALA A N 1
ATOM 642 C CA . ALA A 1 87 ? -1.681 3.212 1.927 1.00 96.88 87 ALA A CA 1
ATOM 643 C C . ALA A 1 87 ? -3.125 2.685 1.902 1.00 96.88 87 ALA A C 1
ATOM 645 O O . ALA A 1 87 ? -3.997 3.313 1.307 1.00 96.88 87 ALA A O 1
ATOM 646 N N . LEU A 1 88 ? -3.403 1.554 2.560 1.00 98.19 88 LEU A N 1
ATOM 647 C CA . LEU A 1 88 ? -4.758 1.010 2.663 1.00 98.19 88 LEU A CA 1
ATOM 648 C C . LEU A 1 88 ? -5.657 1.869 3.563 1.00 98.19 88 LEU A C 1
ATOM 650 O O . LEU A 1 88 ? -6.814 2.084 3.208 1.00 98.19 88 LEU A O 1
ATOM 654 N N . ILE A 1 89 ? -5.142 2.392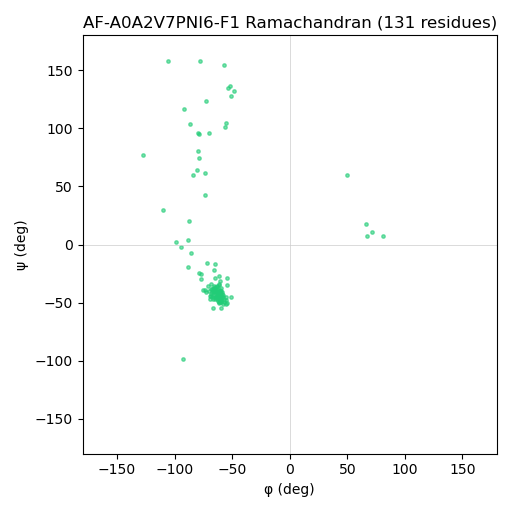 4.682 1.00 97.44 89 ILE A N 1
ATOM 655 C CA . ILE A 1 89 ? -5.879 3.342 5.534 1.00 97.44 89 ILE A CA 1
ATOM 656 C C . ILE A 1 89 ? -6.275 4.576 4.715 1.00 97.44 89 ILE A C 1
ATOM 658 O O . ILE A 1 89 ? -7.459 4.905 4.659 1.00 97.44 89 ILE A O 1
ATOM 662 N N . ASP A 1 90 ? -5.319 5.195 4.019 1.00 96.06 90 ASP A N 1
ATOM 663 C CA . ASP A 1 90 ? -5.562 6.380 3.189 1.00 96.06 90 ASP A CA 1
ATOM 664 C C . ASP A 1 90 ? -6.567 6.092 2.065 1.00 96.06 90 ASP A C 1
ATOM 666 O O . ASP A 1 90 ? -7.481 6.880 1.809 1.00 96.06 90 ASP A O 1
ATOM 670 N N . LEU A 1 91 ? -6.441 4.933 1.411 1.00 96.75 91 LEU A N 1
ATOM 671 C CA . LEU A 1 91 ? -7.341 4.506 0.343 1.00 96.75 91 LEU A CA 1
ATOM 672 C C . LEU A 1 91 ? -8.773 4.331 0.859 1.00 96.75 91 LEU A C 1
ATOM 674 O O . LEU A 1 91 ? -9.713 4.834 0.232 1.00 96.75 91 LEU A O 1
ATOM 678 N N . TYR A 1 92 ? -8.964 3.650 1.991 1.00 97.50 92 TYR A N 1
ATOM 679 C CA . TYR A 1 92 ? -10.293 3.442 2.570 1.00 97.50 92 TYR A CA 1
ATOM 680 C C . TYR A 1 92 ? -10.904 4.733 3.099 1.00 97.50 92 TYR A C 1
ATOM 682 O O . TYR A 1 92 ? -12.095 4.958 2.882 1.00 97.50 92 TYR A O 1
ATOM 690 N N . HIS A 1 93 ? -10.089 5.599 3.697 1.00 94.69 93 HIS A N 1
ATOM 691 C CA . HIS A 1 93 ? -10.510 6.926 4.123 1.00 94.69 93 HIS A CA 1
ATOM 692 C C . HIS A 1 93 ? -11.017 7.751 2.932 1.00 94.69 93 HIS A C 1
ATOM 694 O O . HIS A 1 93 ? -12.167 8.187 2.907 1.00 94.69 93 HIS A O 1
ATOM 700 N N . ALA A 1 94 ? -10.202 7.880 1.880 1.00 93.00 94 ALA A N 1
ATOM 701 C CA . ALA A 1 94 ? -10.534 8.670 0.694 1.00 93.00 94 ALA A CA 1
ATOM 702 C C . ALA A 1 94 ? -11.715 8.109 -0.119 1.00 93.00 94 ALA A C 1
ATOM 704 O O . ALA A 1 94 ? -12.321 8.838 -0.901 1.00 93.00 94 ALA A O 1
ATOM 705 N N . SER A 1 95 ? -12.027 6.819 0.026 1.00 93.06 95 SER A N 1
ATOM 706 C CA . SER A 1 95 ? -13.161 6.167 -0.646 1.00 93.06 95 SER A CA 1
ATOM 707 C C . SER A 1 95 ? -14.407 6.031 0.234 1.00 93.06 95 SER A C 1
ATOM 709 O O . SER 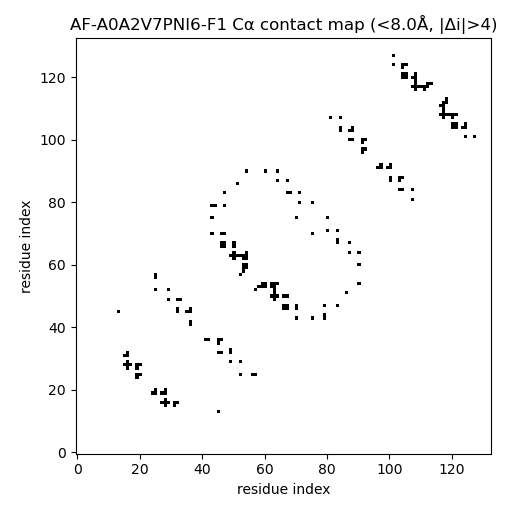A 1 95 ? -15.400 5.463 -0.216 1.00 93.06 95 SER A O 1
ATOM 711 N N . GLY A 1 96 ? -14.376 6.529 1.476 1.00 94.06 96 GLY A N 1
ATOM 712 C CA . GLY A 1 96 ? -15.496 6.426 2.414 1.00 94.06 96 GLY A CA 1
ATOM 713 C C . GLY A 1 96 ? -15.808 4.992 2.859 1.00 94.06 96 GLY A C 1
ATOM 714 O O . GLY A 1 96 ? -16.892 4.722 3.376 1.00 94.06 96 GLY A O 1
ATOM 715 N N . GLN A 1 97 ? -14.880 4.046 2.672 1.00 95.12 97 GLN A N 1
ATOM 716 C CA . GLN A 1 97 ? -15.053 2.636 3.034 1.00 95.12 97 GLN A CA 1
ATOM 717 C C . GLN A 1 97 ? -14.815 2.423 4.535 1.00 95.12 97 GLN A C 1
ATOM 719 O O . GLN A 1 97 ? -13.902 1.708 4.952 1.00 95.12 97 GLN A O 1
ATOM 724 N N . ARG A 1 98 ? -15.671 3.033 5.358 1.00 93.75 98 ARG A N 1
ATOM 725 C CA . ARG A 1 98 ? -15.511 3.161 6.813 1.00 93.75 98 ARG A CA 1
ATOM 726 C C . ARG A 1 98 ? -15.222 1.851 7.544 1.00 93.75 98 ARG A C 1
ATOM 728 O O . ARG A 1 98 ? -14.312 1.773 8.363 1.00 93.75 98 ARG A O 1
ATOM 735 N N . GLY A 1 99 ? -15.957 0.788 7.216 1.00 95.75 99 GLY A N 1
ATOM 736 C CA . GLY A 1 99 ? -15.745 -0.527 7.829 1.00 95.75 99 GLY A CA 1
ATOM 737 C C . GLY A 1 99 ? -14.362 -1.116 7.526 1.00 95.75 99 GLY A C 1
ATOM 738 O O . GLY A 1 99 ? -13.750 -1.738 8.395 1.00 95.75 99 GLY A O 1
ATOM 739 N N . ARG A 1 100 ? -13.839 -0.885 6.315 1.00 96.81 100 ARG A N 1
ATOM 740 C CA . ARG A 1 100 ? -12.500 -1.340 5.914 1.00 96.81 100 ARG A CA 1
ATOM 741 C C . ARG A 1 100 ? -11.402 -0.480 6.532 1.00 96.81 100 ARG A C 1
ATOM 743 O O . ARG A 1 100 ? -10.414 -1.035 7.001 1.00 96.81 100 ARG A O 1
ATOM 750 N N . GLU A 1 101 ? -11.611 0.834 6.607 1.00 97.50 101 GLU A N 1
ATOM 751 C CA . GLU A 1 101 ? -10.731 1.771 7.320 1.00 97.50 101 GLU A CA 1
ATOM 752 C C . GLU A 1 101 ? -10.555 1.336 8.784 1.00 97.50 101 GLU A C 1
ATOM 754 O O . GLU A 1 101 ? -9.435 1.131 9.246 1.00 97.50 101 GLU A O 1
ATOM 759 N N . LEU A 1 102 ? -11.663 1.088 9.491 1.00 97.62 102 LEU A N 1
ATOM 760 C CA . LEU A 1 102 ? -11.671 0.593 10.869 1.00 97.62 102 LEU A CA 1
ATOM 761 C C . LEU A 1 102 ? -10.927 -0.738 11.033 1.00 97.62 102 LEU A C 1
ATOM 763 O O . LEU A 1 102 ? -10.149 -0.910 11.976 1.00 97.62 102 LEU A O 1
ATOM 767 N N . ALA A 1 103 ? -11.170 -1.691 10.132 1.00 97.88 103 ALA A N 1
ATOM 768 C CA . ALA A 1 103 ? -10.511 -2.991 10.172 1.00 97.88 103 ALA A CA 1
ATOM 769 C C . ALA A 1 103 ? -8.994 -2.869 9.954 1.00 97.88 103 ALA A C 1
ATOM 771 O O . ALA A 1 103 ? -8.216 -3.530 10.647 1.00 97.88 103 ALA A O 1
ATOM 772 N N . GLU A 1 104 ? -8.564 -2.016 9.024 1.00 98.25 104 GLU A N 1
ATOM 773 C CA . GLU A 1 104 ? -7.145 -1.820 8.737 1.00 98.25 104 GLU A CA 1
ATOM 774 C C . GLU A 1 104 ? -6.442 -1.018 9.839 1.00 98.25 104 GLU A C 1
ATOM 776 O O . GLU A 1 104 ? -5.356 -1.409 10.256 1.00 98.25 104 GLU A O 1
ATOM 781 N N . LEU A 1 105 ? -7.080 0.009 10.411 1.00 98.25 105 LEU A N 1
ATOM 782 C CA . LEU A 1 105 ? -6.565 0.729 11.583 1.00 98.25 105 LEU A CA 1
ATOM 783 C C . LEU A 1 105 ? -6.355 -0.202 12.781 1.00 98.25 105 LEU A C 1
ATOM 785 O O . LEU A 1 105 ? -5.328 -0.122 13.455 1.00 98.25 105 LEU A O 1
ATOM 789 N N . ALA A 1 106 ? -7.300 -1.112 13.038 1.00 98.19 106 ALA A N 1
ATOM 790 C CA . ALA A 1 106 ? -7.166 -2.099 14.106 1.00 98.19 106 ALA A CA 1
ATOM 791 C C . ALA A 1 106 ? -5.994 -3.059 13.847 1.00 98.19 106 ALA A C 1
ATOM 793 O O . ALA A 1 106 ? -5.188 -3.300 14.747 1.00 98.19 106 ALA A O 1
ATOM 794 N N . ARG A 1 107 ? -5.861 -3.560 12.610 1.00 97.69 107 ARG A N 1
ATOM 795 C CA . ARG A 1 107 ? -4.728 -4.401 12.196 1.00 97.69 107 ARG A CA 1
ATOM 796 C C . ARG A 1 107 ? -3.399 -3.666 12.365 1.00 97.69 107 ARG A C 1
ATOM 798 O O . ARG A 1 107 ? -2.448 -4.244 12.884 1.00 97.69 107 ARG A O 1
ATOM 805 N N . PHE A 1 108 ? -3.335 -2.410 11.938 1.00 97.44 108 PHE A N 1
ATOM 806 C CA . PHE A 1 108 ? -2.133 -1.590 12.006 1.00 97.44 108 PHE A CA 1
ATOM 807 C C . PHE A 1 108 ? -1.715 -1.316 13.453 1.00 97.44 108 PHE A C 1
ATOM 809 O O . PHE A 1 108 ? -0.555 -1.518 13.813 1.00 97.44 108 PHE A O 1
ATOM 816 N N . ALA A 1 109 ? -2.670 -0.927 14.302 1.00 97.69 109 ALA A N 1
ATOM 817 C CA . ALA A 1 109 ? -2.435 -0.690 15.723 1.00 97.69 109 ALA A CA 1
ATOM 818 C C . ALA A 1 109 ? -1.919 -1.943 16.445 1.00 97.69 109 ALA A C 1
ATOM 820 O O . ALA A 1 109 ? -1.023 -1.846 17.283 1.00 97.69 109 ALA A O 1
ATOM 821 N N . ASP A 1 110 ? -2.455 -3.120 16.114 1.00 97.44 110 ASP A N 1
ATOM 822 C CA . ASP A 1 110 ? -1.984 -4.378 16.691 1.00 97.44 110 ASP A CA 1
ATOM 823 C C . ASP A 1 110 ? -0.579 -4.745 16.195 1.00 97.44 110 ASP A C 1
ATOM 825 O O . ASP A 1 110 ? 0.314 -5.031 16.995 1.00 97.44 110 ASP A O 1
ATOM 829 N N . ARG A 1 111 ? -0.352 -4.653 14.879 1.00 95.06 111 ARG A N 1
ATOM 830 C CA . ARG A 1 111 ? 0.923 -5.015 14.249 1.00 95.06 111 ARG A CA 1
ATOM 831 C C . ARG A 1 111 ? 2.092 -4.148 14.713 1.00 95.06 111 ARG A C 1
ATOM 833 O O . ARG A 1 111 ? 3.206 -4.660 14.848 1.00 95.06 111 ARG A O 1
ATOM 840 N N . PHE A 1 112 ? 1.837 -2.861 14.942 1.00 94.75 112 PHE A N 1
ATOM 841 C CA . PHE A 1 112 ? 2.824 -1.857 15.346 1.00 94.75 112 PHE A CA 1
ATOM 842 C C . PHE A 1 112 ? 2.625 -1.391 16.796 1.00 94.75 112 PHE A C 1
ATOM 844 O O . PHE A 1 112 ? 2.959 -0.257 17.146 1.00 94.75 112 PHE A O 1
ATOM 851 N N . ARG A 1 113 ? 2.090 -2.261 17.662 1.00 96.19 113 ARG A N 1
ATOM 852 C CA . ARG A 1 113 ? 1.891 -1.971 19.088 1.00 96.19 113 ARG A CA 1
ATOM 853 C C . ARG A 1 113 ? 3.191 -1.507 19.755 1.00 96.19 113 ARG A C 1
ATOM 855 O O . ARG A 1 113 ? 4.237 -2.130 19.583 1.00 96.19 113 ARG A O 1
ATOM 862 N N . GLY A 1 114 ? 3.108 -0.440 20.550 1.00 95.00 114 GLY A N 1
ATOM 863 C CA . GLY A 1 114 ? 4.262 0.140 21.247 1.00 95.00 114 GLY A CA 1
ATOM 864 C C . GLY A 1 114 ? 5.123 1.062 20.377 1.00 95.00 114 GLY A C 1
ATOM 865 O O . GLY A 1 114 ? 6.180 1.504 20.820 1.00 95.00 114 GLY A O 1
ATOM 866 N N . THR A 1 115 ? 4.681 1.360 19.153 1.00 95.88 115 THR A N 1
ATOM 867 C CA . THR A 1 115 ? 5.244 2.420 18.307 1.00 95.88 115 THR A CA 1
ATOM 868 C C . THR A 1 115 ? 4.297 3.616 18.264 1.00 95.88 115 THR A C 1
ATOM 870 O O . THR A 1 115 ? 3.087 3.475 18.464 1.00 95.88 115 THR A O 1
ATOM 873 N N . ARG A 1 116 ? 4.833 4.795 17.936 1.00 94.25 116 ARG A N 1
ATOM 874 C CA . ARG A 1 116 ? 4.040 6.026 17.804 1.00 94.25 116 ARG A CA 1
ATOM 875 C C . ARG A 1 116 ? 2.955 5.884 16.736 1.00 94.25 116 ARG A C 1
ATOM 877 O O . ARG A 1 116 ? 1.856 6.413 16.889 1.00 94.25 116 ARG A O 1
ATOM 884 N N . GLU A 1 117 ? 3.264 5.194 15.649 1.00 90.56 117 GLU A N 1
ATOM 885 C CA . GLU A 1 117 ? 2.367 4.957 14.527 1.00 90.56 117 GLU A CA 1
ATOM 886 C C . GLU A 1 117 ? 1.219 4.023 14.931 1.00 90.56 117 GLU A C 1
ATOM 888 O O . GLU A 1 117 ? 0.061 4.315 14.635 1.00 90.56 117 GLU A O 1
ATOM 893 N N . GLY A 1 118 ? 1.511 2.953 15.679 1.00 95.12 118 GLY A N 1
ATOM 894 C CA . GLY A 1 118 ? 0.485 2.062 16.229 1.00 95.12 118 GLY A CA 1
ATOM 895 C C . GLY A 1 118 ? -0.458 2.776 17.203 1.00 95.12 118 GLY A C 1
ATOM 896 O O . GLY A 1 118 ? -1.679 2.624 17.115 1.00 95.12 118 GLY A O 1
ATOM 897 N N . ASP A 1 119 ? 0.088 3.624 18.079 1.00 96.88 119 ASP A N 1
ATOM 898 C CA . ASP A 1 119 ? -0.701 4.434 19.016 1.00 96.88 119 ASP A CA 1
ATOM 899 C C . ASP A 1 119 ? -1.564 5.481 18.291 1.00 96.88 119 ASP A C 1
ATOM 901 O O . ASP A 1 119 ? -2.714 5.738 18.673 1.00 96.88 119 ASP A O 1
ATOM 905 N N . SER A 1 120 ? -1.042 6.049 17.201 1.00 94.31 120 SER A N 1
ATOM 906 C CA . SER A 1 120 ? -1.775 6.989 16.346 1.00 94.31 120 SER A CA 1
ATOM 907 C C . SER A 1 120 ? -2.943 6.296 15.638 1.00 94.31 120 SER A C 1
ATOM 909 O O . SER A 1 120 ? -4.066 6.800 15.683 1.00 94.31 120 SER A O 1
ATOM 911 N N . ALA A 1 121 ? -2.723 5.103 15.073 1.00 95.56 121 ALA A N 1
ATOM 912 C CA . ALA A 1 121 ? -3.781 4.295 14.463 1.00 95.56 121 ALA A CA 1
ATOM 913 C C . ALA A 1 121 ? -4.863 3.898 15.481 1.00 95.56 121 ALA A C 1
ATOM 915 O O . ALA A 1 121 ? -6.057 3.987 15.191 1.00 95.56 121 ALA A O 1
ATOM 916 N N . ARG A 1 122 ? -4.470 3.536 16.711 1.00 96.75 122 ARG A N 1
ATOM 917 C CA . ARG A 1 122 ? -5.414 3.253 17.805 1.00 96.75 122 ARG A CA 1
ATOM 918 C C . ARG A 1 122 ? -6.258 4.475 18.164 1.00 96.75 122 ARG A C 1
ATOM 920 O O . ARG A 1 122 ? -7.456 4.344 18.403 1.00 96.75 122 ARG A O 1
ATOM 927 N N . THR A 1 123 ? -5.644 5.653 18.204 1.00 96.94 123 THR A N 1
ATOM 928 C CA . THR A 1 123 ? -6.344 6.910 18.499 1.00 96.94 123 THR A CA 1
ATOM 929 C C . THR A 1 123 ? -7.356 7.245 17.404 1.00 96.94 123 THR A C 1
ATOM 931 O O . THR A 1 123 ? -8.510 7.544 17.713 1.00 96.94 123 THR A O 1
ATOM 934 N N . ALA A 1 124 ? -6.962 7.121 16.132 1.00 93.38 124 ALA A N 1
ATOM 935 C CA . ALA A 1 124 ? -7.863 7.302 14.997 1.00 93.38 124 ALA A CA 1
ATOM 936 C C . ALA A 1 124 ? -9.045 6.319 15.048 1.00 93.38 124 ALA A C 1
ATOM 938 O O . ALA A 1 124 ? -10.191 6.739 14.926 1.00 93.38 124 ALA A O 1
ATOM 939 N N . LEU A 1 125 ? -8.789 5.038 15.340 1.00 94.81 125 LEU A N 1
ATOM 940 C CA . LEU A 1 125 ? -9.823 4.010 15.495 1.00 94.81 125 LEU A CA 1
ATOM 941 C C . LEU A 1 125 ? -10.884 4.393 16.542 1.00 94.81 125 LEU A C 1
ATOM 943 O O . LEU A 1 125 ? -12.077 4.219 16.304 1.00 94.81 125 LEU A O 1
ATOM 947 N N . ILE A 1 126 ? -10.457 4.890 17.707 1.00 95.25 126 ILE A N 1
ATOM 948 C CA . ILE A 1 126 ? -11.363 5.295 18.794 1.00 95.25 126 ILE A CA 1
ATOM 949 C C . ILE A 1 126 ? -12.196 6.505 18.376 1.00 95.25 126 ILE A C 1
ATOM 951 O O . ILE A 1 126 ? -13.410 6.496 18.566 1.00 95.25 126 ILE A O 1
ATOM 955 N N . ARG A 1 127 ? -11.553 7.522 17.789 1.00 93.69 127 ARG A N 1
ATOM 956 C CA . ARG A 1 127 ? -12.228 8.739 17.328 1.00 93.69 127 ARG A CA 1
ATOM 957 C C . ARG A 1 127 ? -13.333 8.409 16.331 1.00 93.69 127 ARG A C 1
ATOM 959 O O . ARG A 1 127 ? -14.465 8.830 16.512 1.00 93.69 127 ARG A O 1
ATOM 966 N N . ILE A 1 128 ? -12.997 7.607 15.329 1.00 91.00 128 ILE A N 1
ATOM 967 C CA . ILE A 1 128 ? -13.921 7.180 14.285 1.00 91.00 128 ILE A CA 1
ATOM 968 C C . ILE A 1 128 ? -15.152 6.480 14.878 1.00 91.00 128 ILE A C 1
ATOM 970 O O . ILE A 1 128 ? -16.279 6.816 14.535 1.00 91.00 128 ILE A O 1
ATOM 974 N N . LYS A 1 129 ? -14.950 5.533 15.803 1.00 90.12 129 LYS A N 1
ATOM 975 C CA . LYS A 1 129 ? -16.060 4.803 16.435 1.00 90.12 129 LYS A CA 1
ATOM 976 C C . LYS A 1 129 ? -16.969 5.696 17.277 1.00 90.12 129 LYS A C 1
ATOM 978 O O . LYS A 1 129 ? -18.131 5.355 17.446 1.00 90.12 129 LYS A O 1
ATOM 983 N N . ALA A 1 130 ? -16.434 6.780 17.836 1.00 90.19 130 ALA A N 1
ATOM 984 C CA . ALA A 1 130 ? -17.208 7.741 18.614 1.00 90.19 130 ALA A CA 1
ATOM 985 C C . ALA A 1 130 ? -18.010 8.713 17.732 1.00 90.19 130 ALA A C 1
ATOM 987 O O . ALA A 1 130 ? -19.005 9.250 18.196 1.00 90.19 130 ALA A O 1
ATOM 988 N N . GLU A 1 131 ? -17.582 8.949 16.489 1.00 85.56 131 GLU A N 1
ATOM 989 C CA . GLU A 1 131 ? -18.323 9.753 15.504 1.00 85.56 131 GLU A CA 1
ATOM 990 C C . GLU A 1 131 ? -19.499 8.967 14.884 1.00 85.56 131 GLU A C 1
ATOM 992 O O . GLU A 1 131 ? -20.475 9.574 14.451 1.00 85.56 131 GLU A O 1
ATOM 997 N N . ASP A 1 132 ? -19.411 7.631 14.862 1.00 74.38 132 ASP A N 1
ATOM 998 C CA . ASP A 1 132 ? -20.388 6.731 14.228 1.00 74.38 132 ASP A CA 1
ATOM 999 C C . ASP A 1 132 ? -21.474 6.192 15.201 1.00 74.38 132 ASP A C 1
ATOM 1001 O O . ASP A 1 132 ? -22.337 5.418 14.778 1.00 74.38 132 ASP A O 1
ATOM 1005 N N . GLY A 1 133 ? -21.415 6.540 16.494 1.00 57.56 133 GLY A N 1
ATOM 1006 C CA . GLY A 1 133 ? -22.332 6.072 17.550 1.00 57.56 133 GLY A CA 1
ATOM 1007 C C . GLY A 1 133 ? -23.239 7.167 18.088 1.00 57.56 133 GLY A C 1
ATOM 1008 O O . GLY A 1 133 ? -24.409 6.841 18.388 1.00 57.56 133 GLY A O 1
#

pLDDT: mean 89.02, std 16.33, range [31.44, 98.25]

Mean predicted aligned error: 6.22 Å

Sequence (133 aa):
MVHATGNLPPAPSYSLQESLVARGRLAEAVESYQAHIAEKPGDLDARLALAALLAGPLGDRAAAERLYLEVRALSPAPRHERAIGNALIDLYHASGQRGRELAELARFADRFRGTREGDSARTALIRIKAEDG

Nearest PDB structures (foldseek):
  7t6d-assembly1_B  TM=7.695E-01  e=7.027E-03  Escherichia coli
  2vgx-assembly1_B  TM=7.444E-01  e=1.748E-02  Yersinia enterocolitica
  8cus-assembly1_A  TM=6.450E-01  e=4.338E-03  synthetic construct
  2xcb-assembly1_A  TM=7.157E-01  e=5.106E-02  Pseudomonas aeruginosa
  4kyo-assembly1_D  TM=6.619E-01  e=3.159E-01  Homo sapiens